Protein AF-A0A3L7LSD0-F1 (afdb_monomer_lite)

Structure (mmCIF, N/CA/C/O backbone):
data_AF-A0A3L7LSD0-F1
#
_entry.id   AF-A0A3L7LSD0-F1
#
loop_
_atom_site.group_PDB
_atom_site.id
_atom_site.type_symbol
_atom_site.label_atom_id
_atom_site.label_alt_id
_atom_site.label_comp_id
_atom_site.label_asym_id
_atom_site.label_entity_id
_atom_site.label_seq_id
_atom_site.pdbx_PDB_ins_code
_atom_site.Cartn_x
_atom_site.Cartn_y
_atom_site.Cartn_z
_atom_site.occupancy
_atom_site.B_iso_or_equiv
_atom_site.auth_seq_id
_atom_site.auth_comp_id
_atom_site.auth_asym_id
_atom_site.auth_atom_id
_atom_site.pdbx_PDB_model_num
ATOM 1 N N . ILE A 1 1 ? -7.515 -7.139 3.095 1.00 93.69 1 ILE A N 1
ATOM 2 C CA . ILE A 1 1 ? -6.296 -6.837 3.887 1.00 93.69 1 ILE A CA 1
ATOM 3 C C . ILE A 1 1 ? -6.119 -5.330 4.113 1.00 93.69 1 ILE A C 1
ATOM 5 O O . ILE A 1 1 ? -6.390 -4.887 5.219 1.00 93.69 1 ILE A O 1
ATOM 9 N N . MET A 1 2 ? -5.758 -4.515 3.108 1.00 96.44 2 MET A N 1
ATOM 10 C CA . MET A 1 2 ? -5.453 -3.077 3.317 1.00 96.44 2 MET A CA 1
ATOM 11 C C . MET A 1 2 ? -6.592 -2.278 3.969 1.00 96.44 2 MET A C 1
ATOM 13 O O . MET A 1 2 ? -6.368 -1.533 4.918 1.00 96.44 2 MET A O 1
ATOM 17 N N . GLN A 1 3 ? -7.840 -2.524 3.564 1.00 95.19 3 GLN A N 1
ATOM 18 C CA . GLN A 1 3 ? -9.012 -1.911 4.199 1.00 95.19 3 GLN A CA 1
ATOM 19 C C . GLN A 1 3 ? -9.142 -2.237 5.699 1.00 95.19 3 GLN A C 1
ATOM 21 O O . GLN A 1 3 ? -9.662 -1.424 6.458 1.00 95.19 3 GLN A O 1
ATOM 26 N N . GLN A 1 4 ? -8.704 -3.422 6.136 1.00 95.62 4 GLN A N 1
ATOM 27 C CA . GLN A 1 4 ? -8.741 -3.809 7.550 1.00 95.62 4 GLN A CA 1
ATOM 28 C C . GLN A 1 4 ? -7.632 -3.109 8.342 1.00 95.62 4 GLN A C 1
ATOM 30 O O . GLN A 1 4 ? -7.857 -2.769 9.497 1.00 95.62 4 GLN A O 1
ATOM 35 N N . LEU A 1 5 ? -6.471 -2.854 7.727 1.00 95.69 5 LEU A N 1
ATOM 36 C CA . LEU A 1 5 ? -5.399 -2.065 8.340 1.00 95.69 5 LEU A CA 1
ATOM 37 C C . LEU A 1 5 ? -5.816 -0.600 8.516 1.00 95.69 5 LEU A C 1
ATOM 39 O O . LEU A 1 5 ? -5.643 -0.065 9.605 1.00 95.69 5 LEU A O 1
ATOM 43 N N . LEU A 1 6 ? -6.483 -0.002 7.520 1.00 95.69 6 LEU A N 1
ATOM 44 C CA . LEU A 1 6 ? -7.044 1.360 7.610 1.00 95.69 6 LEU A CA 1
ATOM 45 C C . LEU A 1 6 ? -8.013 1.570 8.789 1.00 95.69 6 LEU A C 1
ATOM 47 O O . LEU A 1 6 ? -8.234 2.704 9.201 1.00 95.69 6 LEU A O 1
ATOM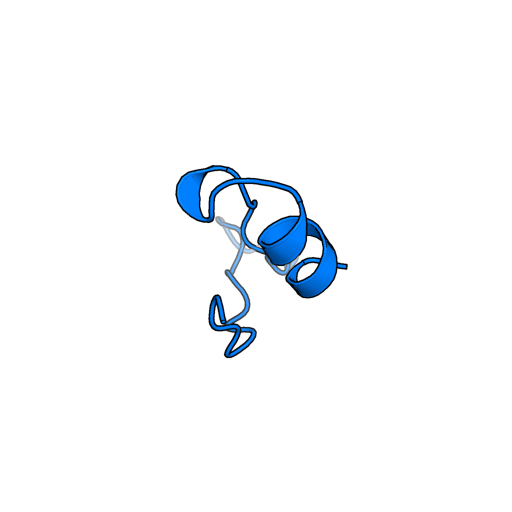 51 N N . LYS A 1 7 ? -8.604 0.494 9.325 1.00 95.69 7 LYS A N 1
ATOM 52 C CA . LYS A 1 7 ? -9.480 0.542 10.510 1.00 95.69 7 LYS A CA 1
ATOM 53 C C . LYS A 1 7 ? -8.726 0.435 11.838 1.00 95.69 7 LYS A C 1
ATOM 55 O O . LYS A 1 7 ? -9.316 0.686 12.880 1.00 95.69 7 LYS A O 1
ATOM 60 N N . LYS A 1 8 ? -7.471 -0.020 11.817 1.00 95.38 8 LYS A N 1
ATOM 61 C CA . LYS A 1 8 ? -6.681 -0.342 13.018 1.00 95.38 8 LYS A CA 1
ATOM 62 C C . LYS A 1 8 ? -5.559 0.655 13.277 1.00 95.38 8 LYS A C 1
ATOM 64 O O . LYS A 1 8 ? -5.133 0.792 14.416 1.00 95.38 8 LYS A O 1
ATOM 69 N N . VAL A 1 9 ? -5.060 1.307 12.231 1.00 95.12 9 VAL A N 1
ATOM 70 C CA . VAL A 1 9 ? -3.949 2.258 12.309 1.00 95.12 9 VAL A CA 1
ATOM 71 C C . VAL A 1 9 ? -4.259 3.513 11.502 1.00 95.12 9 VAL A C 1
ATOM 73 O O . VAL A 1 9 ? -5.148 3.514 10.649 1.00 95.12 9 VAL A O 1
ATOM 76 N N . SER A 1 10 ? -3.508 4.583 11.761 1.00 93.88 10 SER A N 1
ATOM 77 C CA . SER A 1 10 ? -3.605 5.811 10.972 1.00 93.88 10 SER A CA 1
ATOM 78 C C . SER A 1 10 ? -3.281 5.554 9.497 1.00 93.88 10 SER A C 1
ATOM 80 O O . SER A 1 10 ? -2.398 4.756 9.177 1.00 93.88 10 SER A O 1
ATOM 82 N N . GLY A 1 11 ? -3.974 6.250 8.591 1.00 92.25 11 GLY A N 1
ATOM 83 C CA . GLY A 1 11 ? -3.868 6.019 7.149 1.00 92.25 11 GLY A CA 1
ATOM 84 C C . GLY A 1 11 ? -2.455 6.191 6.586 1.00 92.25 11 GLY A C 1
ATOM 85 O O . GLY A 1 11 ? -2.085 5.468 5.666 1.00 92.25 11 GLY A O 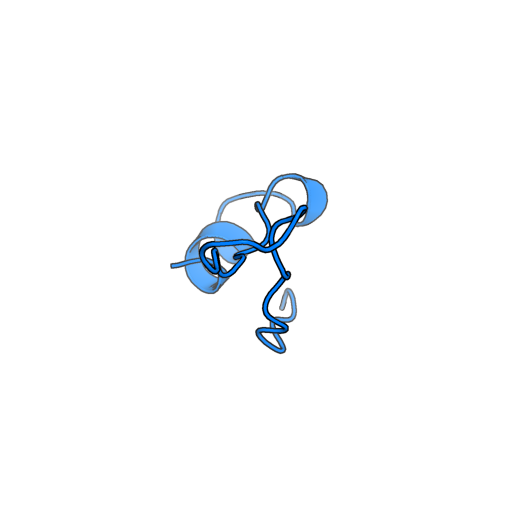1
ATOM 86 N N . TYR A 1 12 ? -1.632 7.065 7.177 1.00 94.31 12 TYR A N 1
ATOM 87 C CA . TYR A 1 12 ? -0.243 7.266 6.739 1.00 94.31 12 TYR A CA 1
ATOM 88 C C . TYR A 1 12 ? 0.668 6.054 7.010 1.00 94.31 12 TYR A C 1
ATOM 90 O O . TYR A 1 12 ? 1.729 5.944 6.399 1.00 94.31 12 TYR A O 1
ATOM 98 N N . LEU A 1 13 ? 0.263 5.146 7.908 1.00 96.06 13 LEU A N 1
ATOM 99 C CA . LEU A 1 13 ? 1.011 3.935 8.267 1.00 96.06 13 LEU A CA 1
ATOM 100 C C . LEU A 1 13 ? 0.621 2.718 7.422 1.00 96.06 13 LEU A C 1
ATOM 102 O O . LEU A 1 13 ? 1.279 1.681 7.503 1.00 96.06 13 LEU A O 1
ATOM 106 N N . VAL A 1 14 ? -0.455 2.804 6.635 1.00 95.81 14 VAL A N 1
ATOM 107 C CA . VAL A 1 14 ? -0.899 1.682 5.804 1.00 95.81 14 VAL A CA 1
ATOM 108 C C . VAL A 1 14 ? -0.033 1.623 4.540 1.00 95.81 14 VAL A C 1
ATOM 110 O O . VAL A 1 14 ? 0.002 2.592 3.779 1.00 95.81 14 VAL A O 1
ATOM 113 N N . PRO A 1 15 ? 0.661 0.502 4.270 1.00 95.19 15 PRO A N 1
ATOM 114 C CA . PRO A 1 15 ? 1.471 0.375 3.066 1.00 95.19 15 PRO A CA 1
ATOM 115 C C . PRO A 1 15 ? 0.585 0.340 1.817 1.00 95.19 15 PRO A C 1
ATOM 117 O O . PRO A 1 15 ? -0.548 -0.148 1.839 1.00 95.19 15 PRO A O 1
ATOM 120 N N . ARG A 1 16 ? 1.121 0.812 0.689 1.00 94.75 16 ARG A N 1
ATOM 121 C CA . ARG A 1 16 ? 0.456 0.659 -0.610 1.00 94.75 16 ARG A CA 1
ATOM 122 C 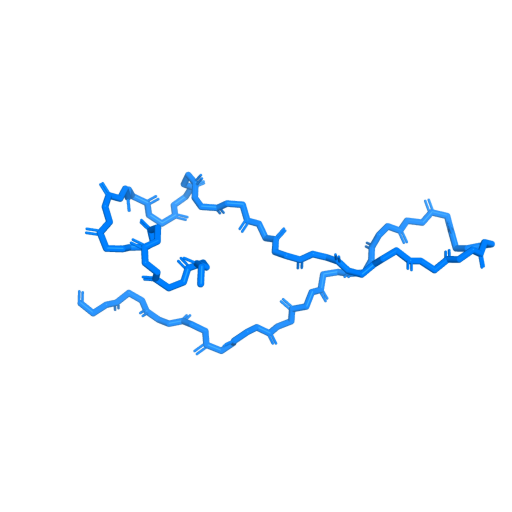C . ARG A 1 16 ? 0.719 -0.735 -1.165 1.00 94.75 16 ARG A C 1
ATOM 124 O O . ARG A 1 16 ? 1.859 -1.196 -1.165 1.00 94.75 16 ARG A O 1
ATOM 131 N N . LEU A 1 17 ? -0.327 -1.386 -1.673 1.00 96.88 17 LEU A N 1
ATOM 132 C CA . LEU A 1 17 ? -0.160 -2.614 -2.442 1.00 96.88 17 LEU A CA 1
ATOM 133 C C . LEU A 1 17 ? 0.434 -2.259 -3.805 1.00 96.88 17 LEU A C 1
ATOM 135 O O . LEU A 1 17 ? -0.024 -1.322 -4.456 1.00 96.88 17 LEU A O 1
ATOM 139 N N . ALA A 1 18 ? 1.438 -3.010 -4.235 1.00 97.06 18 ALA A N 1
ATOM 140 C CA . ALA A 1 18 ? 2.058 -2.831 -5.534 1.00 97.06 18 ALA A CA 1
ATOM 141 C C . ALA A 1 18 ? 2.191 -4.175 -6.248 1.00 97.06 18 ALA A C 1
ATOM 143 O O . ALA A 1 18 ? 2.349 -5.215 -5.608 1.00 97.06 18 ALA A O 1
ATOM 144 N N . ARG A 1 19 ? 2.125 -4.137 -7.576 1.00 96.69 19 ARG A N 1
ATOM 145 C CA . ARG A 1 19 ? 2.436 -5.257 -8.460 1.00 96.69 19 ARG A CA 1
ATOM 146 C C . ARG A 1 19 ? 3.907 -5.204 -8.842 1.00 96.69 19 ARG A C 1
ATOM 148 O O . ARG A 1 19 ? 4.440 -4.139 -9.157 1.00 96.69 19 ARG A O 1
ATOM 155 N N . GLU A 1 20 ? 4.527 -6.373 -8.848 1.00 97.31 20 GLU A N 1
ATOM 156 C CA . GLU A 1 20 ? 5.873 -6.589 -9.365 1.00 97.31 20 GLU A CA 1
ATOM 157 C C . GLU A 1 20 ? 5.778 -7.282 -10.728 1.00 97.31 20 GLU A C 1
ATOM 159 O O . GLU A 1 20 ? 4.994 -8.218 -10.895 1.00 97.31 20 GLU A O 1
ATOM 164 N N . ILE A 1 21 ? 6.522 -6.779 -11.713 1.00 96.56 21 ILE A N 1
ATOM 165 C CA . ILE A 1 21 ? 6.576 -7.307 -13.080 1.00 96.56 21 ILE A CA 1
ATOM 166 C C . ILE A 1 21 ? 8.053 -7.506 -13.416 1.00 96.56 21 ILE A C 1
ATOM 168 O O . ILE A 1 21 ? 8.855 -6.592 -13.234 1.00 96.56 21 ILE A O 1
ATOM 172 N N . GLY A 1 22 ? 8.426 -8.696 -13.888 1.00 97.19 22 GLY A N 1
ATOM 173 C CA . GLY A 1 22 ? 9.805 -8.975 -14.287 1.00 97.19 22 GLY A CA 1
ATOM 174 C C . GLY A 1 22 ? 10.259 -8.047 -15.417 1.00 97.19 22 GLY A C 1
ATOM 175 O O . GLY A 1 22 ? 9.531 -7.851 -16.385 1.00 97.19 22 GLY A O 1
ATOM 176 N N . GLY A 1 23 ? 11.456 -7.475 -15.285 1.00 96.31 23 GLY A N 1
ATOM 177 C CA . GLY A 1 23 ? 12.020 -6.529 -16.255 1.00 96.31 23 GLY A CA 1
ATOM 178 C C . GLY A 1 23 ? 11.641 -5.063 -16.018 1.00 96.31 23 GLY A C 1
ATOM 179 O O . GLY A 1 23 ? 12.305 -4.180 -16.555 1.00 96.31 23 GLY A O 1
ATOM 180 N N . GLU A 1 24 ? 10.650 -4.781 -15.168 1.00 97.00 24 GLU A N 1
ATOM 181 C CA . GLU A 1 24 ? 10.343 -3.411 -14.758 1.00 97.00 24 GLU A CA 1
ATOM 182 C C . GLU A 1 24 ? 11.329 -2.923 -13.694 1.00 97.00 24 GLU A C 1
ATOM 184 O O . GLU A 1 24 ? 11.633 -3.610 -12.716 1.00 97.00 24 GLU A O 1
ATOM 189 N N . ARG A 1 25 ? 11.803 -1.683 -13.848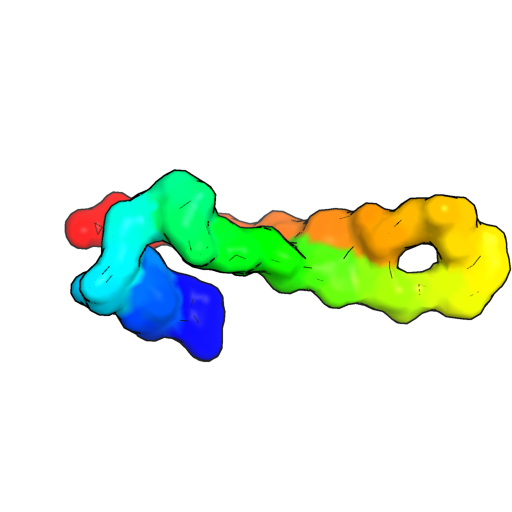 1.00 95.12 25 ARG A N 1
ATOM 190 C CA . ARG A 1 25 ? 12.774 -1.075 -12.921 1.00 95.12 25 ARG A CA 1
ATOM 191 C C . ARG A 1 25 ? 12.153 -0.716 -11.566 1.00 95.12 25 ARG A C 1
ATOM 193 O O . ARG A 1 25 ? 12.860 -0.352 -10.628 1.00 95.12 25 ARG A O 1
ATOM 200 N N . SER A 1 26 ? 10.828 -0.720 -11.453 1.00 96.62 26 SER A N 1
ATOM 201 C CA . SER A 1 26 ? 10.115 -0.273 -10.257 1.00 96.62 26 SER A CA 1
ATOM 202 C C . SER A 1 26 ? 8.781 -0.990 -10.098 1.00 96.62 26 SER A C 1
ATOM 204 O O . SER A 1 26 ? 8.156 -1.408 -11.067 1.00 96.62 26 SER A O 1
ATOM 206 N N . LYS A 1 27 ? 8.324 -1.104 -8.850 1.00 98.00 27 LYS A N 1
ATOM 207 C CA . LYS A 1 27 ? 7.007 -1.663 -8.530 1.00 98.00 27 LYS A CA 1
ATOM 208 C C . LYS A 1 27 ? 5.907 -0.692 -8.946 1.00 98.00 27 LYS A C 1
ATOM 210 O O . LYS A 1 27 ? 6.019 0.508 -8.703 1.00 98.00 27 LYS A O 1
ATOM 215 N N . THR A 1 28 ? 4.822 -1.216 -9.508 1.00 97.31 28 THR A N 1
ATOM 216 C CA . THR A 1 28 ? 3.654 -0.419 -9.904 1.00 97.31 28 THR A CA 1
ATOM 217 C C . THR A 1 28 ? 2.619 -0.428 -8.778 1.00 97.31 28 THR A C 1
ATOM 219 O O . THR A 1 28 ? 2.078 -1.495 -8.482 1.00 97.31 28 THR A O 1
ATOM 222 N N . PRO A 1 29 ? 2.306 0.710 -8.133 1.00 96.50 2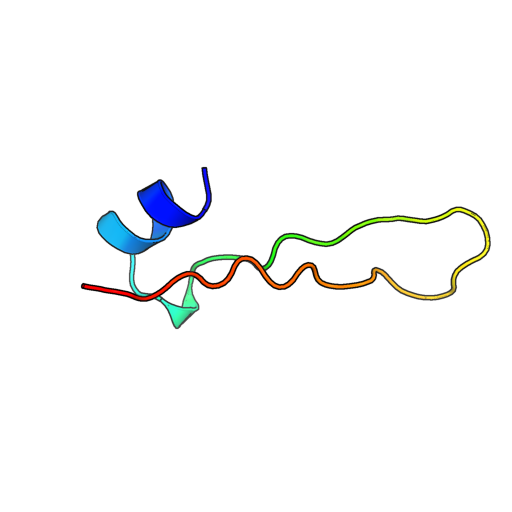9 PRO A N 1
ATOM 223 C CA . PRO A 1 29 ? 1.241 0.764 -7.133 1.00 96.50 29 PRO A CA 1
ATOM 224 C C . PRO A 1 29 ? -0.119 0.376 -7.732 1.00 96.50 29 PRO A C 1
ATOM 226 O O . PRO A 1 29 ? -0.437 0.782 -8.848 1.00 96.50 29 PRO A O 1
ATOM 229 N N . LEU A 1 30 ? -0.931 -0.379 -6.987 1.00 96.38 30 LEU A N 1
ATOM 230 C CA . LEU A 1 30 ? -2.340 -0.604 -7.316 1.00 96.38 30 LEU A CA 1
ATOM 231 C C . LEU A 1 30 ? -3.200 0.477 -6.664 1.00 96.38 30 LEU A C 1
ATOM 233 O O . LEU A 1 30 ? -3.128 0.676 -5.448 1.00 96.38 30 LEU A O 1
ATOM 237 N N . ASP A 1 31 ? -4.061 1.115 -7.455 1.00 95.81 31 ASP A N 1
ATOM 238 C CA . ASP A 1 31 ? -5.168 1.889 -6.904 1.00 95.81 31 ASP A CA 1
ATOM 239 C C . ASP A 1 31 ? -6.257 0.927 -6.422 1.00 95.81 31 ASP A C 1
ATOM 241 O O . ASP A 1 31 ? -6.790 0.119 -7.181 1.00 95.81 31 ASP A O 1
ATOM 245 N N . LEU A 1 32 ? -6.542 0.987 -5.125 1.00 94.88 32 LEU A N 1
ATOM 246 C CA . LEU A 1 32 ? -7.530 0.138 -4.470 1.00 94.88 32 LEU A CA 1
ATOM 247 C C . LEU A 1 32 ? -8.835 0.891 -4.164 1.00 94.88 32 LEU A C 1
ATOM 249 O O . LEU A 1 32 ? -9.733 0.298 -3.566 1.00 94.88 32 LEU A O 1
ATOM 253 N N . GLY A 1 33 ? -8.939 2.185 -4.499 1.00 94.69 33 GLY A N 1
ATOM 254 C CA . GLY A 1 33 ? -10.134 2.999 -4.245 1.00 94.69 33 GLY A CA 1
ATOM 255 C C . GLY A 1 33 ? -10.548 3.085 -2.768 1.00 94.69 33 GLY A C 1
ATOM 256 O O . GLY A 1 33 ? -11.710 3.351 -2.458 1.00 94.69 33 GLY A O 1
ATOM 257 N N . LEU A 1 34 ? -9.626 2.816 -1.838 1.00 93.62 34 LEU A N 1
ATOM 258 C CA . LEU A 1 34 ? -9.931 2.737 -0.411 1.00 93.62 34 LEU A CA 1
ATOM 259 C C . LEU A 1 34 ? -10.069 4.134 0.192 1.00 93.62 34 LEU A C 1
ATOM 261 O O . LEU A 1 34 ? -9.262 5.024 -0.072 1.00 93.62 34 LEU A O 1
ATOM 265 N N . ARG A 1 35 ? -11.066 4.305 1.061 1.00 90.50 35 ARG A N 1
ATOM 266 C CA . ARG A 1 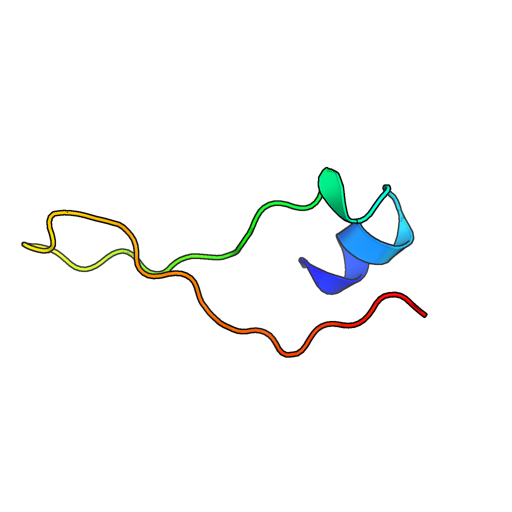35 ? -11.273 5.528 1.843 1.00 90.50 35 ARG A CA 1
ATOM 267 C C . ARG A 1 35 ? -11.377 5.181 3.321 1.00 90.50 35 ARG A C 1
ATOM 269 O O . ARG A 1 35 ? -11.973 4.163 3.684 1.00 90.50 35 ARG A O 1
ATOM 276 N N . GLN A 1 36 ? -10.782 6.020 4.162 1.00 83.44 36 GLN A N 1
ATOM 277 C CA . GLN A 1 36 ? -10.995 5.952 5.603 1.00 83.44 36 GLN A CA 1
ATOM 278 C C . GLN A 1 36 ? -12.404 6.489 5.891 1.00 83.44 36 GLN A C 1
ATOM 280 O O . GLN A 1 36 ? -12.787 7.520 5.340 1.00 83.44 36 GLN A O 1
ATOM 285 N N . ARG A 1 37 ? -13.192 5.723 6.647 1.00 81.00 37 ARG A N 1
ATOM 286 C CA . ARG A 1 37 ? -14.544 6.092 7.083 1.00 81.00 37 ARG A CA 1
ATOM 287 C C . ARG A 1 37 ? -14.501 6.501 8.540 1.00 81.00 37 ARG A C 1
ATOM 289 O O . ARG A 1 37 ? -13.670 5.893 9.254 1.00 81.00 37 ARG A O 1
#

Sequence (37 aa):
IMQQLLKKVSGYLVPRLAREIGGERSKTPLDLGLRQR

Secondary structure (DSSP, 8-state):
-HHHHTTTS-GGGSPPPEE--TT-SS-EEPP------

pLDDT: mean 94.85, std 3.36, range [81.0, 98.0]

Radius of gyration: 11.95 Å; chains: 1; bounding box: 27×16×29 Å

Foldseek 3Di:
DQLVVLVVDPPVPRDFDWDDDPPDPDTHTDDPVDDRD